Protein AF-R9MCL1-F1 (afdb_monomer_lite)

pLDDT: mean 84.62, std 10.45, range [55.34, 98.12]

Radius of gyration: 21.53 Å; chains: 1; bounding box: 50×30×56 Å

Secondary structure (DSSP, 8-state):
--HHHHHHH---HHHHHHHHHHH-EEESSSS-EEEHHHHHHHHHHHHHHHHHHHHHHHHHHHHTT--

Structure (mmCIF, N/CA/C/O backbone):
data_AF-R9MCL1-F1
#
_entry.id   AF-R9MCL1-F1
#
loop_
_atom_site.group_PDB
_atom_site.id
_atom_site.type_symbol
_atom_site.label_atom_id
_atom_site.label_alt_id
_atom_site.label_comp_id
_atom_site.label_asym_id
_atom_site.label_entity_id
_atom_site.label_seq_id
_atom_site.pdbx_PDB_ins_code
_atom_site.Cartn_x
_atom_site.Cartn_y
_atom_site.Cartn_z
_atom_site.occupancy
_atom_site.B_iso_or_equiv
_atom_site.auth_seq_id
_atom_site.auth_comp_id
_atom_site.auth_asym_id
_atom_site.auth_atom_id
_atom_site.pdbx_PDB_model_num
ATOM 1 N N . MET A 1 1 ? 25.338 -0.318 -20.240 1.00 63.78 1 MET A N 1
ATOM 2 C CA . MET A 1 1 ? 23.874 -0.302 -20.467 1.00 63.78 1 MET A CA 1
ATOM 3 C C . MET A 1 1 ? 23.381 1.078 -20.039 1.00 63.78 1 MET A C 1
ATOM 5 O O . MET A 1 1 ? 23.518 1.370 -18.864 1.00 63.78 1 MET A O 1
ATOM 9 N N . TYR A 1 2 ? 23.037 2.073 -20.868 1.00 72.38 2 TYR A N 1
ATOM 10 C CA . TYR A 1 2 ? 22.124 2.115 -22.021 1.00 72.38 2 TYR A CA 1
ATOM 11 C C . TYR A 1 2 ? 22.498 3.240 -23.038 1.00 72.38 2 TYR A C 1
ATOM 13 O O . TYR A 1 2 ? 21.648 4.058 -23.383 1.00 72.38 2 TYR A O 1
ATOM 21 N N . PRO A 1 3 ? 23.752 3.330 -23.533 1.00 73.88 3 PRO A N 1
ATOM 22 C CA . PRO A 1 3 ? 24.248 4.542 -24.212 1.00 73.88 3 PRO A CA 1
ATOM 23 C C . PRO A 1 3 ? 23.560 4.843 -25.553 1.00 73.88 3 PRO A C 1
ATOM 25 O O . PRO A 1 3 ? 23.496 5.988 -25.987 1.00 73.88 3 PRO A O 1
ATOM 28 N N . LYS A 1 4 ? 23.050 3.803 -26.225 1.00 80.19 4 LYS A N 1
ATOM 29 C CA . LYS A 1 4 ? 22.351 3.937 -27.508 1.00 80.19 4 LYS A CA 1
ATOM 30 C C . LYS A 1 4 ? 20.974 4.581 -27.334 1.00 80.19 4 LYS A C 1
ATOM 32 O O . LYS A 1 4 ? 20.661 5.514 -28.057 1.00 80.19 4 LYS A O 1
ATOM 37 N N . LEU A 1 5 ? 20.212 4.134 -26.334 1.00 78.25 5 LEU A N 1
ATOM 38 C CA . LEU A 1 5 ? 18.869 4.648 -26.044 1.00 78.25 5 LEU A CA 1
ATOM 39 C C . LEU A 1 5 ? 18.906 6.093 -25.536 1.00 78.25 5 LEU A C 1
ATOM 41 O O . LEU A 1 5 ? 18.063 6.897 -25.910 1.00 78.25 5 LEU A O 1
ATOM 45 N N . GLU A 1 6 ? 19.913 6.436 -24.734 1.00 82.88 6 GLU A N 1
ATOM 46 C CA . GLU A 1 6 ? 20.127 7.809 -24.265 1.00 82.88 6 GLU A CA 1
ATOM 47 C C . GLU A 1 6 ? 20.361 8.786 -25.425 1.00 82.88 6 GLU A C 1
ATOM 49 O O . GLU A 1 6 ? 19.764 9.859 -25.462 1.00 82.88 6 GLU A O 1
ATOM 54 N N . ARG A 1 7 ? 21.173 8.388 -26.411 1.00 81.56 7 ARG A N 1
ATOM 55 C CA . ARG A 1 7 ? 21.477 9.209 -27.591 1.00 81.56 7 ARG A CA 1
ATOM 56 C C . ARG A 1 7 ? 20.340 9.251 -28.616 1.00 81.56 7 ARG A C 1
ATOM 58 O O . ARG A 1 7 ? 20.167 10.267 -29.273 1.00 81.56 7 ARG A O 1
ATOM 65 N N . GLU A 1 8 ? 19.608 8.153 -28.776 1.00 86.00 8 GLU A N 1
ATOM 66 C CA . GLU A 1 8 ? 18.529 8.015 -29.764 1.00 86.00 8 GLU A CA 1
ATOM 67 C C . GLU A 1 8 ? 17.243 8.727 -29.323 1.00 86.00 8 GLU A C 1
ATOM 69 O O . GLU A 1 8 ? 16.588 9.363 -30.141 1.00 86.00 8 GLU A O 1
ATOM 74 N N . TYR A 1 9 ? 16.920 8.681 -28.027 1.00 84.62 9 TYR A N 1
ATOM 75 C CA . TYR A 1 9 ? 15.681 9.250 -27.482 1.00 84.62 9 TYR A CA 1
ATOM 76 C C . TYR A 1 9 ? 15.902 10.520 -26.645 1.00 84.62 9 TYR A C 1
ATOM 78 O O . TYR A 1 9 ? 14.937 11.096 -26.150 1.00 84.62 9 TYR A O 1
ATOM 86 N N . GLY A 1 10 ? 17.151 10.959 -26.442 1.00 86.44 10 GLY A N 1
ATOM 87 C CA . GLY A 1 10 ? 17.473 12.136 -25.622 1.00 86.44 10 GLY A CA 1
ATOM 88 C C . GLY A 1 10 ? 17.132 11.971 -24.135 1.00 86.44 10 GLY A C 1
ATOM 89 O O . GLY A 1 10 ? 17.025 12.954 -23.403 1.00 86.44 10 GLY A O 1
ATOM 90 N N . VAL A 1 11 ? 16.928 10.734 -23.673 1.00 86.31 11 VAL A N 1
ATOM 91 C CA . VAL A 1 11 ? 16.530 10.431 -22.295 1.00 86.31 11 VAL A CA 1
ATOM 92 C C . VAL A 1 11 ? 17.764 10.132 -21.456 1.00 86.31 11 VAL A C 1
ATOM 94 O O . VAL A 1 11 ? 18.534 9.228 -21.769 1.00 86.31 11 VAL A O 1
ATOM 97 N N . ASN A 1 12 ? 17.921 10.842 -20.338 1.00 87.44 12 ASN A N 1
ATOM 98 C CA . ASN A 1 12 ? 19.038 10.626 -19.423 1.00 87.44 12 ASN A CA 1
ATOM 99 C C . ASN A 1 12 ? 19.083 9.175 -18.904 1.00 87.44 12 ASN A C 1
ATOM 101 O O . ASN A 1 12 ? 18.061 8.588 -18.529 1.00 87.44 12 ASN A O 1
ATOM 105 N N . ARG A 1 13 ? 20.292 8.617 -18.792 1.00 86.56 13 ARG A N 1
ATOM 106 C CA . ARG A 1 13 ? 20.529 7.267 -18.256 1.00 86.56 13 ARG A CA 1
ATOM 107 C C . ARG A 1 13 ? 19.868 6.993 -16.897 1.00 86.56 13 ARG A C 1
ATOM 109 O O . ARG A 1 13 ? 19.427 5.866 -16.647 1.00 86.56 13 ARG A O 1
ATOM 116 N N . SER A 1 14 ? 19.814 7.983 -16.008 1.00 86.19 14 SER A N 1
ATOM 117 C CA . SER A 1 14 ? 19.187 7.855 -14.685 1.00 86.19 14 SER A CA 1
ATOM 118 C C . SER A 1 14 ? 17.675 7.633 -14.788 1.00 86.19 14 SER A C 1
ATOM 120 O O . SER A 1 14 ? 17.136 6.771 -14.095 1.00 86.19 14 SER A O 1
ATOM 122 N N . THR A 1 15 ? 17.008 8.321 -15.716 1.00 85.62 15 THR A N 1
ATOM 123 C CA . THR A 1 15 ? 15.578 8.158 -16.000 1.00 85.62 15 THR A CA 1
ATOM 124 C C . THR A 1 15 ? 15.274 6.751 -16.503 1.00 85.62 15 THR A C 1
ATOM 126 O O . THR A 1 15 ? 14.400 6.086 -15.952 1.00 85.62 15 THR A O 1
ATOM 129 N N . LEU A 1 16 ? 16.053 6.253 -17.470 1.00 86.38 16 LEU A N 1
ATOM 130 C CA . LEU A 1 16 ? 15.917 4.880 -17.975 1.00 86.38 16 LEU A CA 1
ATOM 131 C C . LEU A 1 16 ? 16.113 3.845 -16.860 1.00 86.38 16 LEU A C 1
ATOM 133 O O . LEU A 1 16 ? 15.327 2.910 -16.723 1.00 86.38 16 LEU A O 1
ATOM 137 N N . SER A 1 17 ? 17.132 4.038 -16.020 1.00 85.75 17 SER A N 1
ATOM 138 C CA . SER A 1 17 ? 17.405 3.139 -14.892 1.00 85.75 17 SER A CA 1
ATOM 139 C C . SER A 1 17 ? 16.261 3.139 -13.871 1.00 85.75 17 SER A C 1
ATOM 141 O O . SER A 1 17 ? 15.899 2.089 -13.340 1.00 85.75 17 SER A O 1
ATOM 143 N N . ASN A 1 18 ? 15.650 4.301 -13.625 1.00 85.69 18 ASN A N 1
ATOM 144 C CA . 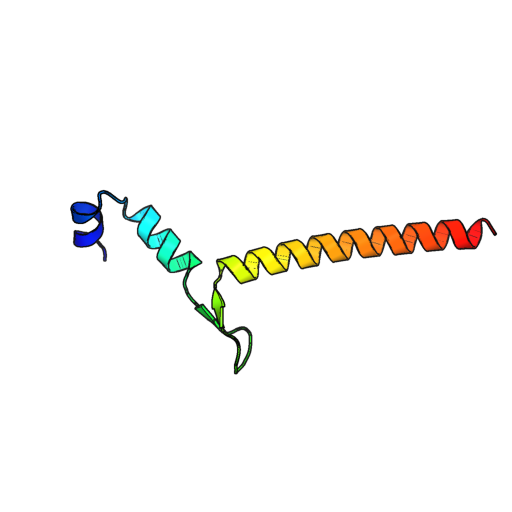ASN A 1 18 ? 14.489 4.423 -12.749 1.00 85.69 18 ASN A CA 1
ATOM 145 C C . ASN A 1 18 ? 13.253 3.729 -13.326 1.00 85.69 18 ASN A C 1
ATOM 147 O O . ASN A 1 18 ? 12.553 3.055 -12.574 1.00 85.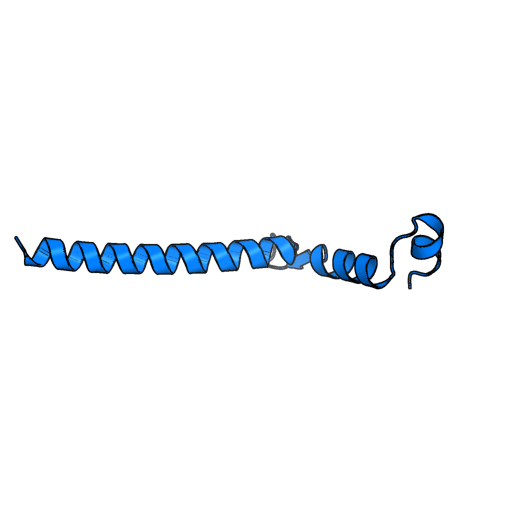69 18 ASN A O 1
ATOM 151 N N . TRP A 1 19 ? 12.997 3.841 -14.632 1.00 86.12 19 TRP A N 1
ATOM 152 C CA . TRP A 1 19 ? 11.887 3.133 -15.275 1.00 86.12 19 TRP A CA 1
ATOM 153 C C . TRP A 1 19 ? 12.053 1.623 -15.186 1.00 86.12 19 TRP A C 1
ATOM 155 O O . TRP A 1 19 ? 11.128 0.950 -14.745 1.00 86.12 19 TRP A O 1
ATOM 165 N N . VAL A 1 20 ? 13.245 1.100 -15.488 1.00 83.56 20 VAL A N 1
ATOM 166 C CA . VAL A 1 20 ? 13.541 -0.335 -15.341 1.00 83.56 20 VAL A CA 1
ATOM 167 C C . VAL A 1 20 ? 13.284 -0.800 -13.907 1.00 83.56 20 VAL A C 1
ATOM 169 O O . VAL A 1 20 ? 12.650 -1.826 -13.694 1.00 83.56 20 VAL A O 1
ATOM 172 N N . LYS A 1 21 ? 13.707 -0.018 -12.910 1.00 83.31 21 LYS A N 1
ATOM 173 C CA .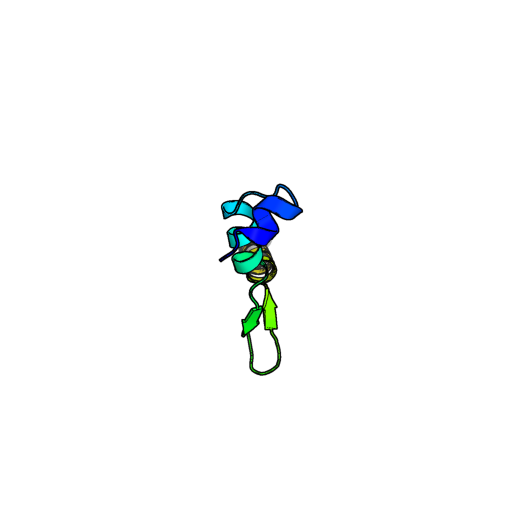 LYS A 1 21 ? 13.493 -0.345 -11.494 1.00 83.31 21 LYS A CA 1
ATOM 174 C C . LYS A 1 21 ? 12.029 -0.240 -11.050 1.00 83.31 21 LYS A C 1
ATOM 176 O O . LYS A 1 21 ? 11.620 -0.931 -10.126 1.00 83.31 21 LYS A O 1
ATOM 181 N N . GLN A 1 22 ? 11.249 0.668 -11.629 1.00 80.31 22 GLN A N 1
ATOM 182 C CA . GLN A 1 22 ? 9.835 0.843 -11.279 1.00 80.31 22 GLN A CA 1
ATOM 183 C C . GLN A 1 22 ? 8.939 -0.196 -11.949 1.00 80.31 22 GLN A C 1
ATOM 185 O O . GLN A 1 22 ? 7.950 -0.609 -11.347 1.00 80.31 22 GLN A O 1
ATOM 190 N N . LEU A 1 23 ? 9.289 -0.586 -13.174 1.00 79.06 23 LEU A N 1
ATOM 191 C CA . LEU A 1 23 ? 8.547 -1.529 -14.006 1.00 79.06 23 LEU A CA 1
ATOM 192 C C . LEU A 1 23 ? 9.037 -2.972 -13.847 1.00 79.06 23 LEU A C 1
ATOM 194 O O . LEU A 1 23 ? 8.430 -3.875 -14.412 1.00 79.06 23 LEU A O 1
ATOM 198 N N . SER A 1 24 ? 10.108 -3.208 -13.082 1.00 80.62 24 SER A N 1
ATOM 199 C CA . SER A 1 24 ? 10.532 -4.563 -12.738 1.00 80.62 24 SER A CA 1
ATOM 200 C C . SER A 1 24 ? 9.402 -5.275 -11.996 1.00 80.62 24 SER A C 1
ATOM 202 O O . SER A 1 24 ? 8.923 -4.774 -10.970 1.00 80.62 24 SER A O 1
ATOM 204 N N . SER A 1 25 ? 9.000 -6.429 -12.521 1.00 74.00 25 SER A N 1
ATOM 205 C CA . SER A 1 25 ? 8.025 -7.319 -11.902 1.00 74.00 25 SER A CA 1
ATOM 206 C C . SER A 1 25 ? 8.575 -7.878 -10.594 1.00 74.00 25 SER A C 1
ATOM 208 O O . SER A 1 25 ? 9.735 -8.287 -10.514 1.00 74.00 25 SER A O 1
ATOM 210 N N . ILE A 1 26 ? 7.729 -7.907 -9.574 1.00 73.94 26 ILE A N 1
ATOM 211 C CA . ILE A 1 26 ? 7.980 -8.557 -8.295 1.00 73.94 26 ILE A CA 1
ATOM 212 C C . ILE A 1 26 ? 6.931 -9.655 -8.152 1.00 73.94 26 ILE A C 1
ATOM 214 O O . ILE A 1 26 ? 5.743 -9.403 -8.357 1.00 73.94 26 ILE A O 1
ATOM 218 N N . ASN A 1 27 ? 7.374 -10.862 -7.806 1.00 70.81 27 ASN A N 1
ATOM 219 C CA . ASN A 1 27 ? 6.473 -11.967 -7.491 1.00 70.81 27 ASN A CA 1
ATOM 220 C C . ASN A 1 27 ? 5.856 -11.697 -6.118 1.00 70.81 27 ASN A C 1
ATOM 222 O O . ASN A 1 27 ? 6.584 -11.602 -5.127 1.00 70.81 27 ASN A O 1
ATOM 226 N N . VAL A 1 28 ? 4.537 -11.531 -6.071 1.00 65.06 28 VAL A N 1
ATOM 227 C CA . VAL A 1 28 ? 3.786 -11.357 -4.819 1.00 65.06 28 VAL A CA 1
ATOM 228 C C . VAL A 1 28 ? 3.113 -12.667 -4.397 1.00 65.06 28 VAL A C 1
ATOM 230 O O . VAL A 1 28 ? 2.942 -12.890 -3.200 1.00 65.06 28 VAL A O 1
ATOM 233 N N . SER A 1 29 ? 2.851 -13.577 -5.339 1.00 72.81 29 SER A N 1
ATOM 234 C CA . SER A 1 29 ? 2.449 -14.972 -5.099 1.00 72.81 29 SER A CA 1
ATOM 235 C C . SER A 1 29 ? 2.955 -15.893 -6.227 1.00 72.81 29 SER A C 1
ATOM 237 O O . SER A 1 29 ? 3.696 -15.435 -7.100 1.00 72.81 29 SER A O 1
ATOM 239 N N . GLU A 1 30 ? 2.597 -17.186 -6.201 1.00 64.50 30 GLU A N 1
ATOM 240 C CA . GLU A 1 30 ? 2.934 -18.142 -7.274 1.00 64.50 30 GLU A CA 1
ATOM 241 C C . GLU A 1 30 ? 2.284 -17.771 -8.621 1.00 64.50 30 GLU A C 1
ATOM 243 O O . GLU A 1 30 ? 2.897 -18.003 -9.663 1.00 64.50 30 GLU A O 1
ATOM 248 N N . GLU A 1 31 ? 1.111 -17.123 -8.619 1.00 63.59 31 GLU A N 1
ATOM 249 C CA . GLU A 1 31 ? 0.411 -16.706 -9.844 1.00 63.59 31 GLU A CA 1
ATOM 250 C C . GLU A 1 31 ? 0.388 -15.188 -10.105 1.00 63.59 31 GLU A C 1
ATOM 252 O O . GLU A 1 31 ? 0.020 -14.774 -11.207 1.00 63.59 31 GLU A O 1
ATOM 257 N N . GLU A 1 32 ? 0.770 -14.340 -9.141 1.00 67.38 32 GLU A N 1
ATOM 258 C CA . GLU A 1 32 ? 0.614 -12.883 -9.256 1.00 67.38 32 GLU A CA 1
ATOM 259 C C . GLU A 1 32 ? 1.951 -12.129 -9.258 1.00 67.38 32 GLU A C 1
ATOM 261 O O . GLU A 1 32 ? 2.701 -12.074 -8.273 1.00 67.38 32 GLU A O 1
ATOM 266 N N . THR A 1 33 ? 2.225 -11.481 -10.391 1.00 70.88 33 THR A N 1
ATOM 267 C CA . THR A 1 33 ? 3.335 -10.543 -10.565 1.00 70.88 33 THR A CA 1
ATOM 268 C C . THR A 1 33 ? 2.802 -9.119 -10.616 1.00 70.88 33 THR A C 1
ATOM 270 O O . THR A 1 33 ? 2.011 -8.795 -11.500 1.00 70.88 33 THR A O 1
ATOM 273 N N . VAL A 1 34 ? 3.284 -8.244 -9.736 1.00 80.00 34 VAL A N 1
ATOM 274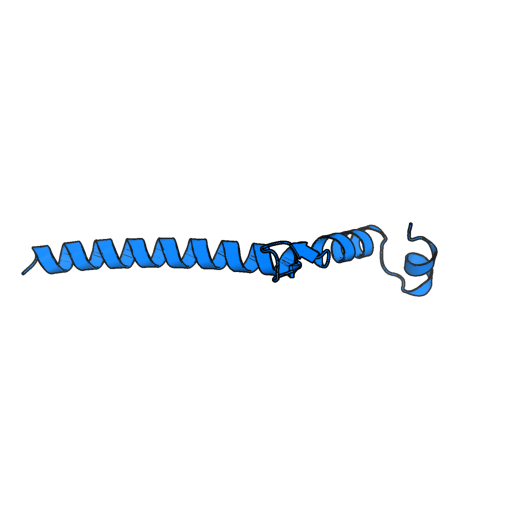 C CA . VAL A 1 34 ? 2.969 -6.804 -9.772 1.00 80.00 34 VAL A CA 1
ATOM 275 C C . VAL A 1 34 ? 4.241 -5.992 -9.947 1.00 80.00 34 VAL A C 1
ATOM 277 O O . VAL A 1 34 ? 5.340 -6.422 -9.587 1.00 80.00 34 VAL A O 1
ATOM 280 N N . THR A 1 35 ? 4.127 -4.789 -10.495 1.00 84.12 35 THR A N 1
ATOM 281 C CA . THR A 1 35 ? 5.277 -3.885 -10.583 1.00 84.12 35 THR A CA 1
ATOM 282 C C . THR A 1 35 ? 5.622 -3.299 -9.210 1.00 84.12 35 THR A C 1
ATOM 284 O O . THR A 1 35 ? 4.762 -3.112 -8.343 1.00 84.12 35 THR A O 1
ATOM 287 N N . LEU A 1 36 ? 6.888 -2.910 -9.007 1.00 81.12 36 LEU A N 1
ATOM 288 C CA . LEU A 1 36 ? 7.312 -2.219 -7.777 1.00 81.12 36 LEU A CA 1
ATOM 289 C C . LEU A 1 36 ? 6.502 -0.935 -7.517 1.00 81.12 36 LEU A C 1
ATOM 291 O O . LEU A 1 36 ? 6.304 -0.533 -6.366 1.00 81.12 36 LEU A O 1
ATOM 295 N N . LYS A 1 37 ? 6.057 -0.263 -8.585 1.00 80.00 37 LYS A N 1
ATOM 296 C CA . LYS A 1 37 ? 5.223 0.939 -8.497 1.00 80.00 37 LYS A CA 1
ATOM 297 C C . LYS A 1 37 ? 3.847 0.627 -7.904 1.00 80.00 37 LYS A C 1
ATOM 299 O O . LYS A 1 37 ? 3.423 1.336 -6.992 1.00 80.00 37 LYS A O 1
ATOM 304 N N . GLU A 1 38 ? 3.187 -0.416 -8.394 1.00 83.12 38 GLU A N 1
ATOM 305 C CA . GLU A 1 38 ? 1.869 -0.853 -7.915 1.00 83.12 38 GLU A CA 1
ATOM 306 C C . GLU A 1 38 ? 1.942 -1.337 -6.469 1.00 83.12 38 GLU A C 1
ATOM 308 O O . GLU A 1 38 ? 1.161 -0.883 -5.635 1.00 83.12 38 GLU A O 1
ATOM 313 N N . TYR A 1 39 ? 2.957 -2.138 -6.131 1.00 86.00 39 TYR A N 1
ATOM 314 C CA . TYR A 1 39 ? 3.172 -2.607 -4.762 1.00 86.00 39 TYR A CA 1
ATOM 315 C C . TYR A 1 39 ? 3.287 -1.446 -3.758 1.00 86.00 39 TYR A C 1
ATOM 317 O O . TYR A 1 39 ? 2.636 -1.430 -2.712 1.00 86.00 39 TYR A O 1
ATOM 325 N N . LYS A 1 40 ? 4.070 -0.412 -4.094 1.00 86.69 40 LYS A N 1
ATOM 326 C CA . LYS A 1 40 ? 4.208 0.783 -3.244 1.00 86.69 40 LYS A CA 1
ATOM 327 C C . LYS A 1 40 ? 2.915 1.586 -3.126 1.00 86.69 40 LYS A C 1
ATOM 329 O O . LYS A 1 40 ? 2.683 2.187 -2.077 1.00 86.69 40 LYS A O 1
ATOM 334 N N . ALA A 1 41 ? 2.115 1.654 -4.188 1.00 89.75 41 ALA A N 1
ATOM 335 C CA . ALA A 1 41 ? 0.821 2.326 -4.149 1.00 89.75 41 ALA A CA 1
ATOM 336 C C . ALA A 1 41 ? -0.146 1.580 -3.218 1.00 89.75 41 ALA A C 1
ATOM 338 O O . ALA A 1 41 ? -0.735 2.200 -2.334 1.00 89.75 41 ALA A O 1
ATOM 339 N N . LEU A 1 42 ? -0.209 0.251 -3.336 1.00 92.38 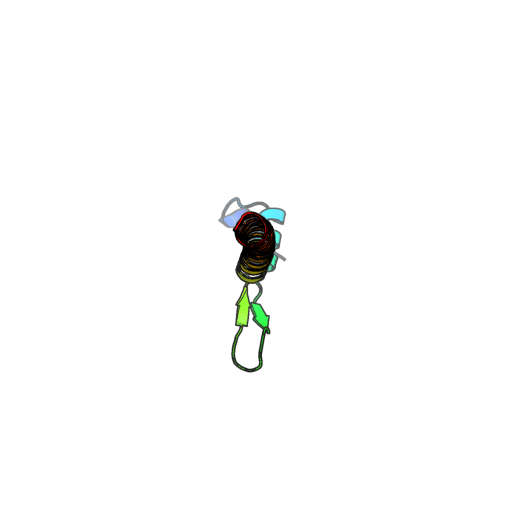42 LEU A N 1
ATOM 340 C CA . LEU A 1 42 ? -1.037 -0.599 -2.485 1.00 92.38 42 LEU A CA 1
ATOM 341 C C . LEU A 1 42 ? -0.631 -0.501 -1.009 1.00 92.38 42 LEU A C 1
ATOM 343 O O . LEU A 1 42 ? -1.484 -0.342 -0.139 1.00 92.38 42 LEU A O 1
ATOM 347 N N . GLN A 1 43 ? 0.672 -0.506 -0.716 1.00 91.19 43 GLN A N 1
ATOM 348 C CA . GLN A 1 43 ? 1.170 -0.355 0.652 1.00 91.19 43 GLN A CA 1
ATOM 349 C C . GLN A 1 43 ? 0.710 0.967 1.293 1.00 91.19 43 GLN A C 1
ATOM 351 O O . GLN A 1 43 ? 0.329 0.983 2.465 1.00 91.19 43 GLN A O 1
ATOM 356 N N . LYS A 1 44 ? 0.719 2.073 0.537 1.00 95.25 44 LYS A N 1
ATOM 357 C CA . LYS A 1 44 ? 0.229 3.373 1.024 1.00 95.25 44 LYS A CA 1
ATOM 358 C C . LYS A 1 44 ? -1.269 3.346 1.303 1.00 95.25 44 LYS A C 1
ATOM 360 O O . LYS A 1 44 ? -1.696 3.870 2.329 1.00 95.25 44 LYS A O 1
ATOM 365 N N . GLU A 1 45 ? -2.044 2.717 0.425 1.00 96.06 45 GLU A N 1
ATOM 366 C CA . GLU A 1 45 ? -3.492 2.612 0.598 1.00 96.06 45 GLU A CA 1
ATOM 367 C C . GLU A 1 45 ? -3.847 1.760 1.821 1.00 96.06 45 GLU A C 1
ATOM 369 O O . GLU A 1 45 ? -4.638 2.184 2.658 1.00 96.06 45 GLU A O 1
ATOM 374 N N . ILE A 1 46 ? -3.169 0.625 2.020 1.00 97.00 46 ILE A N 1
ATOM 375 C CA . ILE A 1 46 ? -3.332 -0.202 3.224 1.00 97.00 46 ILE A CA 1
ATOM 376 C C . ILE A 1 46 ? -3.031 0.608 4.490 1.00 97.00 46 ILE A C 1
ATOM 378 O O . ILE A 1 46 ? -3.763 0.510 5.475 1.00 97.00 46 ILE A O 1
ATOM 382 N N . GLN A 1 47 ? -1.970 1.423 4.496 1.00 97.19 47 GLN A N 1
ATOM 383 C CA . GLN A 1 47 ? -1.665 2.273 5.650 1.00 97.19 47 GLN A CA 1
ATOM 384 C C . GLN A 1 47 ? -2.761 3.310 5.910 1.00 97.19 47 GLN A C 1
ATOM 386 O O . GLN A 1 47 ? -3.170 3.475 7.060 1.00 97.19 47 GLN A O 1
ATOM 391 N N . ARG A 1 48 ? -3.266 3.968 4.862 1.00 97.88 48 ARG A N 1
ATOM 392 C CA . ARG A 1 48 ? -4.371 4.926 4.965 1.00 97.88 48 ARG A CA 1
ATOM 393 C C . ARG A 1 48 ? -5.629 4.269 5.537 1.00 97.88 48 ARG A C 1
ATOM 395 O O . ARG A 1 48 ? -6.168 4.765 6.523 1.00 97.88 48 ARG A O 1
ATOM 402 N N . LEU A 1 49 ? -6.039 3.134 4.974 1.00 98.12 49 LEU A N 1
ATOM 403 C CA . LEU A 1 49 ? -7.223 2.390 5.409 1.00 98.12 49 LEU A CA 1
ATOM 404 C C . LEU A 1 49 ? -7.107 1.923 6.862 1.00 98.12 49 LEU A C 1
ATOM 406 O O . LEU A 1 49 ? -8.079 1.987 7.610 1.00 98.12 49 LEU A O 1
ATOM 410 N N . ARG A 1 50 ? -5.917 1.493 7.302 1.00 97.25 50 ARG A N 1
ATOM 411 C CA . ARG A 1 50 ? -5.684 1.128 8.709 1.00 97.25 50 ARG A CA 1
ATOM 412 C C . ARG A 1 50 ? -5.879 2.319 9.641 1.00 97.25 50 ARG A C 1
ATOM 414 O O . ARG A 1 50 ? -6.506 2.161 10.681 1.00 97.25 50 ARG A O 1
ATOM 421 N N . ILE A 1 51 ? -5.373 3.496 9.274 1.00 97.50 51 ILE A N 1
ATOM 422 C CA . ILE A 1 51 ? -5.556 4.717 10.072 1.00 97.50 51 ILE A CA 1
ATOM 423 C C . ILE A 1 51 ? -7.041 5.088 10.148 1.00 97.50 51 ILE A C 1
ATOM 425 O O . ILE A 1 51 ? -7.549 5.344 11.238 1.00 97.50 51 ILE A O 1
ATOM 429 N N . GLU A 1 52 ? -7.745 5.076 9.017 1.00 97.31 52 GLU A N 1
ATOM 430 C CA . GLU A 1 52 ? -9.178 5.375 8.961 1.00 97.31 52 GLU A CA 1
ATOM 431 C C . GLU A 1 52 ? -9.996 4.397 9.812 1.00 97.31 52 GLU A C 1
ATOM 433 O O . GLU A 1 52 ? -10.819 4.814 10.627 1.00 97.31 52 GLU A O 1
ATOM 438 N N . ASN A 1 53 ? -9.705 3.099 9.712 1.00 97.75 53 ASN A N 1
ATOM 439 C CA . ASN A 1 53 ? -10.367 2.071 10.507 1.00 97.75 53 ASN A CA 1
ATOM 440 C C . ASN A 1 53 ? -10.163 2.279 12.018 1.00 97.75 53 ASN A C 1
ATOM 442 O O . ASN A 1 53 ? -11.106 2.131 12.795 1.00 97.75 53 ASN A O 1
ATOM 446 N N . GLU A 1 54 ? -8.961 2.674 12.442 1.00 97.88 54 GLU A N 1
ATOM 447 C CA . GLU A 1 54 ? -8.678 2.975 13.849 1.00 97.88 54 GLU A CA 1
ATOM 448 C C . GLU A 1 54 ? -9.416 4.226 14.347 1.00 97.88 54 GLU A C 1
ATOM 450 O O . GLU A 1 54 ? -9.909 4.237 15.477 1.00 97.88 54 GLU A O 1
ATOM 455 N N . ILE A 1 55 ? -9.548 5.266 13.518 1.00 97.75 55 ILE A N 1
ATOM 456 C CA . ILE A 1 55 ? -10.356 6.451 13.849 1.00 97.75 55 ILE A CA 1
ATOM 457 C C . ILE A 1 55 ? -11.824 6.053 14.023 1.00 97.75 55 ILE A C 1
ATOM 459 O O . ILE A 1 55 ? -12.440 6.411 15.028 1.00 97.75 55 ILE A O 1
ATOM 463 N N . LEU A 1 56 ? -12.367 5.267 13.091 1.00 97.31 56 LEU A N 1
ATOM 464 C CA . LEU A 1 56 ? -13.758 4.813 13.133 1.00 97.31 56 LEU A CA 1
ATOM 465 C C . LEU A 1 56 ? -14.050 3.957 14.371 1.00 97.31 56 LEU A C 1
ATOM 467 O O . LEU A 1 56 ? -15.061 4.173 15.042 1.00 97.31 56 LEU A O 1
ATOM 471 N N . LYS A 1 57 ? -13.155 3.029 14.732 1.00 97.00 57 LYS A N 1
ATOM 472 C CA . LYS A 1 57 ? -13.283 2.237 15.969 1.00 97.00 57 LYS A CA 1
ATOM 473 C C . LYS A 1 57 ? -13.310 3.120 17.211 1.00 97.00 57 LYS A C 1
ATOM 475 O O . LYS A 1 57 ? -14.153 2.920 18.083 1.00 97.00 57 LYS A O 1
ATOM 480 N N . LYS A 1 58 ? -12.407 4.103 17.293 1.00 96.62 58 LYS A N 1
ATOM 481 C CA . LYS A 1 58 ? -12.355 5.043 18.421 1.00 96.62 58 LYS A CA 1
ATOM 482 C C . LYS A 1 58 ? -13.632 5.870 18.516 1.00 96.62 58 LYS A C 1
ATOM 484 O O . LYS A 1 58 ? -14.189 5.965 19.601 1.00 96.62 58 LYS A O 1
ATOM 489 N N . ALA A 1 59 ? -14.114 6.405 17.395 1.00 95.69 59 ALA A N 1
ATOM 490 C CA . ALA A 1 59 ? -15.371 7.143 17.346 1.00 95.69 59 ALA A CA 1
ATOM 491 C C . ALA A 1 59 ? -16.543 6.272 17.825 1.00 95.69 59 ALA A C 1
ATOM 493 O O . ALA A 1 59 ? -17.273 6.669 18.727 1.00 95.69 59 ALA A O 1
ATOM 494 N N . THR A 1 60 ? -16.660 5.046 17.307 1.00 95.06 60 THR A N 1
ATOM 495 C CA . THR A 1 60 ? -17.710 4.091 17.703 1.00 95.06 60 THR A CA 1
ATOM 496 C C . THR A 1 60 ? -17.679 3.802 19.206 1.00 95.06 60 THR A C 1
ATOM 498 O O . THR A 1 60 ? -18.720 3.785 19.854 1.00 95.06 60 THR A O 1
ATOM 501 N N . ALA A 1 61 ? -16.488 3.621 19.785 1.00 94.69 61 ALA A N 1
ATOM 502 C CA . ALA A 1 61 ? -16.334 3.378 21.216 1.00 94.69 61 ALA A CA 1
ATOM 503 C C . ALA A 1 61 ? -16.701 4.590 22.091 1.00 94.69 61 ALA A C 1
ATOM 505 O O . ALA A 1 61 ? -17.095 4.394 23.237 1.00 94.69 61 ALA A O 1
ATOM 506 N N . ILE A 1 62 ? -16.557 5.821 21.587 1.00 92.62 62 ILE A N 1
ATOM 507 C CA . ILE A 1 62 ? -17.021 7.035 22.275 1.00 92.62 62 ILE A CA 1
ATOM 508 C C . ILE A 1 62 ? -18.549 7.089 22.222 1.00 92.62 62 ILE A C 1
ATOM 510 O O . ILE A 1 62 ? -19.184 7.144 23.269 1.00 92.62 62 ILE A O 1
ATOM 514 N N . PHE A 1 63 ? -19.135 6.958 21.028 1.00 91.06 63 PHE A N 1
ATOM 515 C CA . PHE A 1 63 ? -20.590 7.000 20.853 1.00 91.06 63 PHE A CA 1
ATOM 516 C C . PHE A 1 63 ? -21.323 5.917 21.653 1.00 91.06 63 PHE A C 1
ATOM 518 O O . PHE A 1 63 ? -22.373 6.186 22.221 1.00 91.06 63 PHE A O 1
ATOM 525 N N . ALA A 1 64 ? -20.762 4.709 21.752 1.00 89.19 64 ALA A N 1
ATOM 526 C CA . ALA A 1 64 ? -21.349 3.627 22.543 1.00 89.19 64 ALA A CA 1
ATOM 527 C C . ALA A 1 64 ? -21.261 3.847 24.066 1.00 89.19 64 ALA A C 1
ATOM 529 O O . ALA A 1 64 ? -21.986 3.197 24.807 1.00 89.19 64 ALA A O 1
ATOM 530 N N . LYS A 1 65 ? -20.359 4.717 24.544 1.00 79.38 65 LYS A N 1
ATOM 531 C CA . LYS A 1 65 ? -20.235 5.082 25.969 1.00 79.38 65 LYS A CA 1
ATOM 532 C C . LYS A 1 65 ? -21.101 6.278 26.362 1.00 79.38 65 LYS A C 1
ATOM 534 O O . LYS A 1 65 ? -21.307 6.493 27.550 1.00 79.38 65 LYS A O 1
ATOM 539 N N . GLU A 1 66 ? -21.538 7.072 25.388 1.00 68.44 66 GLU A N 1
ATOM 540 C CA . GLU A 1 66 ? -22.444 8.210 25.586 1.00 68.44 66 GLU A CA 1
ATOM 541 C C . GLU A 1 66 ? 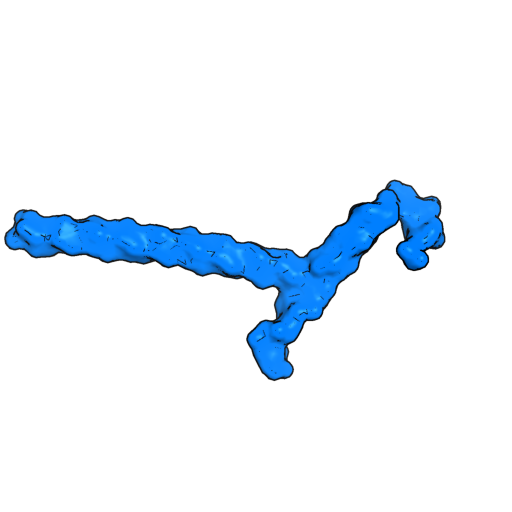-23.934 7.808 25.532 1.00 68.44 66 GLU A C 1
ATOM 543 O O . GLU A 1 66 ? -24.792 8.670 25.717 1.00 68.44 66 GLU A O 1
ATOM 548 N N . GLN A 1 67 ? -24.240 6.521 25.295 1.00 55.34 67 GLN A N 1
ATOM 549 C CA . GLN A 1 67 ? -25.587 5.932 25.382 1.00 55.34 67 GLN A CA 1
ATOM 550 C C . GLN A 1 67 ? -25.862 5.277 26.735 1.00 55.34 67 GLN A C 1
ATOM 552 O O . GLN A 1 67 ? -24.928 4.673 27.309 1.00 55.34 67 GLN A O 1
#

Sequence (67 aa):
MYPKLEREYGVNRSTLSNWVKQLSSINVSEEETVTLKEYKALQKEIQRLRIENEILKKATAIFAKEQ

Foldseek 3Di:
DPVPCCVVVVDDPVVVVVCCQQQDWDDPDPPDTDGNVVVVVVVVVVVVVVVVVVVVVVVVVVVVVVD